Protein AF-A0A1N7FYF0-F1 (afdb_monomer_lite)

Sequence (141 aa):
MPTSLGKSSHRKTLVLLVLTVCLWGSFTLLANARYQRTATPQTVASQEVYLTVTRYELALIQVLSEICPSVLNTRQKINFNRAYDRQLRAFMPRATNPHQTLRELSNQREYRNILQNVRAWTASYPADENRALCYEFANMG

Radius of gyration: 25.98 Å; chains: 1; bounding box: 51×58×71 Å

Foldseek 3Di:
DDDDDDDDPDPPVVVPPDDDDDDDDDDDDDDPDPPPPPPPPPPPVPPDQDFPDDLLVVLLLVLLVVPQVVLDDPLLNVLLVVLSCVVLCNGRVPDPDSVVVVVSLCVDPVSVVSNVVSNVVLVVDDPVVNNVVSSVSSVND

InterPro domains:
  IPR057704 Domain of unknown function DUF7944 [NF047330] (53-140)
  IPR057704 Domain of unknown function DUF7944 [PF25642] (54-137)

pLDDT: mean 80.39, std 22.57, range [38.44, 98.5]

Secondary structure (DSSP, 8-state):
---------SSSSSTT--S--------------------------------SS-HHHHHHHHHHHHHGGGT--HHHHHHHHHHHHHHHHHH-TT-SSHHHHHHHHTTSHHHHHHHHHHHHHHHTS-HHHHHHHHHHHHHT-

Structure (mmCIF, N/CA/C/O backbone):
data_AF-A0A1N7FYF0-F1
#
_entry.id   AF-A0A1N7FYF0-F1
#
loop_
_atom_site.group_PDB
_atom_site.id
_atom_site.type_symbol
_atom_site.label_atom_id
_atom_site.label_alt_id
_atom_site.label_comp_id
_atom_site.label_asym_id
_atom_site.label_entity_id
_atom_site.label_seq_id
_atom_site.pdbx_PDB_ins_code
_atom_site.Cartn_x
_atom_site.Cartn_y
_atom_site.Cartn_z
_atom_site.occupancy
_atom_site.B_iso_or_equiv
_atom_site.auth_seq_id
_atom_site.auth_comp_id
_atom_site.auth_asym_id
_atom_site.auth_atom_id
_atom_site.pdbx_PDB_model_num
ATOM 1 N N . MET A 1 1 ? -23.192 -45.851 -43.025 1.00 44.41 1 MET A N 1
ATOM 2 C CA . MET A 1 1 ? -22.020 -45.153 -42.442 1.00 44.41 1 MET A CA 1
ATOM 3 C C . MET A 1 1 ? -22.179 -43.682 -42.812 1.00 44.41 1 MET A C 1
ATOM 5 O O . MET A 1 1 ? -22.462 -43.468 -43.985 1.00 44.41 1 MET A O 1
ATOM 9 N N . PRO A 1 2 ? -22.156 -42.710 -41.874 1.00 40.41 2 PRO A N 1
ATOM 10 C CA . PRO A 1 2 ? -21.089 -42.502 -40.888 1.00 40.41 2 PRO A CA 1
ATOM 11 C C . PRO A 1 2 ? -21.532 -42.311 -39.409 1.00 40.41 2 PRO A C 1
ATOM 13 O O . PRO A 1 2 ? -22.701 -42.126 -39.092 1.00 40.41 2 PRO A O 1
ATOM 16 N N . THR A 1 3 ? -20.508 -42.434 -38.555 1.00 38.66 3 THR A N 1
ATOM 17 C CA . THR A 1 3 ? -20.198 -41.976 -37.173 1.00 38.66 3 THR A CA 1
ATOM 18 C C . THR A 1 3 ? -21.154 -41.000 -36.451 1.00 38.66 3 THR A C 1
ATOM 20 O O . THR A 1 3 ? -21.561 -40.010 -37.040 1.00 38.66 3 THR A O 1
ATOM 23 N N . SER A 1 4 ? -21.596 -41.220 -35.197 1.00 41.88 4 SER A N 1
ATOM 24 C CA . SER A 1 4 ? -20.901 -41.352 -33.884 1.00 41.88 4 SER A CA 1
ATOM 25 C C . SER A 1 4 ? -20.605 -40.028 -33.147 1.00 41.88 4 SER A C 1
ATOM 27 O O . SER A 1 4 ? -19.709 -39.305 -33.560 1.00 41.88 4 SER A O 1
ATOM 29 N N . LEU A 1 5 ? -21.268 -39.882 -31.980 1.00 45.03 5 LEU A N 1
ATOM 30 C CA . LEU A 1 5 ? -20.847 -39.283 -30.689 1.00 45.03 5 LEU A CA 1
ATOM 31 C C . LEU A 1 5 ? -20.371 -37.808 -30.653 1.00 45.03 5 LEU A C 1
ATOM 33 O O . LEU A 1 5 ? -19.547 -37.386 -31.440 1.00 45.03 5 LEU A O 1
ATOM 37 N N . GLY A 1 6 ? -20.740 -36.967 -29.682 1.00 38.84 6 GLY A N 1
ATOM 38 C CA . GLY A 1 6 ? -21.486 -37.168 -28.444 1.00 38.84 6 GLY A CA 1
ATOM 39 C C . GLY A 1 6 ? -21.252 -36.013 -27.449 1.00 38.84 6 GLY A C 1
ATOM 40 O O . GLY A 1 6 ? -20.335 -35.213 -27.605 1.00 38.84 6 GLY A O 1
ATOM 41 N N . LYS A 1 7 ? -22.054 -36.029 -26.372 1.00 45.25 7 LYS A N 1
ATOM 42 C CA . LYS A 1 7 ? -21.784 -35.449 -25.036 1.00 45.25 7 LYS A CA 1
ATOM 43 C C . LYS A 1 7 ? -22.094 -33.954 -24.807 1.00 45.25 7 LYS A C 1
ATOM 45 O O . LYS A 1 7 ? -21.219 -33.154 -24.511 1.00 45.25 7 LYS A O 1
ATOM 50 N N . SER A 1 8 ? -2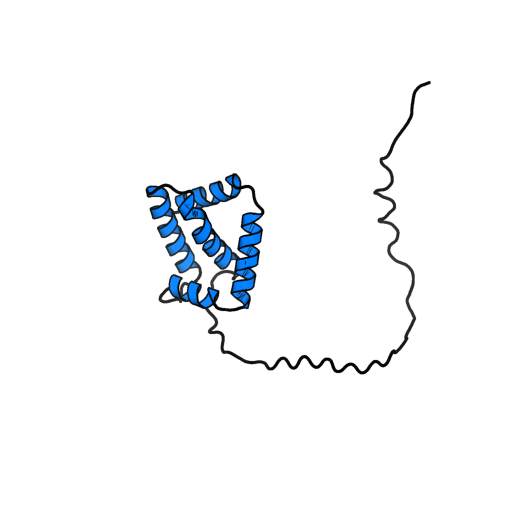3.389 -33.615 -24.780 1.00 49.56 8 SER A N 1
ATOM 51 C CA . SER A 1 8 ? -23.908 -32.355 -24.204 1.00 49.56 8 SER A CA 1
ATOM 52 C C . SER A 1 8 ? -25.216 -32.572 -23.419 1.00 49.56 8 SER A C 1
ATOM 54 O O . SER A 1 8 ? -26.234 -31.941 -23.680 1.00 49.56 8 SER A O 1
ATOM 56 N N . SER A 1 9 ? -25.249 -33.535 -22.486 1.00 54.59 9 SER A N 1
ATOM 57 C CA . SER A 1 9 ? -26.489 -33.838 -21.739 1.00 54.59 9 SER A CA 1
ATOM 58 C C . SER A 1 9 ? -26.271 -34.462 -20.351 1.00 54.59 9 SER A C 1
ATOM 60 O O . SER A 1 9 ? -26.973 -35.386 -19.963 1.00 54.59 9 SER A O 1
ATOM 62 N N . HIS A 1 10 ? -25.296 -33.974 -19.578 1.00 48.38 10 HIS A N 1
ATOM 63 C CA . HIS A 1 10 ? -25.162 -34.342 -18.151 1.00 48.38 10 HIS A CA 1
ATOM 64 C C . HIS A 1 10 ? -25.155 -33.141 -17.198 1.00 48.38 10 HIS A C 1
ATOM 66 O O . HIS A 1 10 ? -25.188 -33.312 -15.986 1.00 48.38 10 HIS A O 1
ATOM 72 N N . ARG A 1 11 ? -25.166 -31.910 -17.723 1.00 54.66 11 ARG A N 1
ATOM 73 C CA . ARG A 1 11 ? -25.067 -30.693 -16.904 1.00 54.66 11 ARG A CA 1
ATOM 74 C C . ARG A 1 11 ? -26.421 -30.146 -16.429 1.00 54.66 11 ARG A C 1
ATOM 76 O O . ARG A 1 11 ? -26.445 -29.222 -15.631 1.00 54.66 11 ARG A O 1
ATOM 83 N N . LYS A 1 12 ? -27.539 -30.705 -16.907 1.00 47.16 12 LYS A N 1
ATOM 84 C CA . LYS A 1 12 ? -28.899 -30.217 -16.600 1.00 47.16 12 LYS A CA 1
ATOM 85 C C . LYS A 1 12 ? -29.696 -31.131 -15.661 1.00 47.16 12 LYS A C 1
ATOM 87 O O . LYS A 1 12 ? -30.627 -30.663 -15.023 1.00 47.16 12 LYS A O 1
ATOM 92 N N . THR A 1 13 ? -29.299 -32.394 -15.507 1.00 49.28 13 THR A N 1
ATOM 93 C CA . THR A 1 13 ? -30.032 -33.386 -14.693 1.00 49.28 13 THR A CA 1
ATOM 94 C C . THR A 1 13 ? -29.641 -33.372 -13.208 1.00 49.28 13 THR A C 1
ATOM 96 O O . THR A 1 13 ? -30.339 -33.951 -12.390 1.00 49.28 13 THR A O 1
ATOM 99 N N . LEU A 1 14 ? -28.561 -32.679 -12.823 1.00 49.78 14 LEU A N 1
ATOM 100 C CA . LEU A 1 14 ? -28.114 -32.606 -11.421 1.00 49.78 14 LEU A CA 1
ATOM 101 C C . LEU A 1 14 ? -28.840 -31.516 -10.601 1.00 49.78 14 LEU A C 1
ATOM 103 O O . LEU A 1 14 ? -28.826 -31.551 -9.379 1.00 49.78 14 LEU A O 1
ATOM 107 N N . VAL A 1 15 ? -29.490 -30.550 -11.258 1.00 54.88 15 VAL A N 1
ATOM 108 C CA . VAL A 1 15 ? -30.132 -29.390 -10.598 1.00 54.88 15 VAL A CA 1
ATOM 109 C C . VAL A 1 15 ? -31.589 -29.687 -10.177 1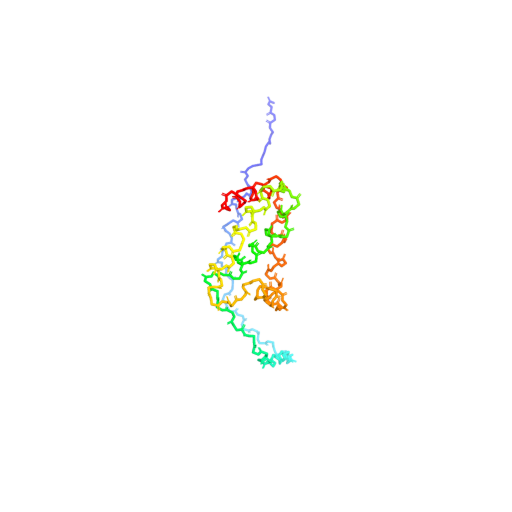.00 54.88 15 VAL A C 1
ATOM 111 O O . VAL A 1 15 ? -32.214 -28.879 -9.502 1.00 54.88 15 VAL A O 1
ATOM 114 N N . LEU A 1 16 ? -32.121 -30.874 -10.502 1.00 48.84 16 LEU A N 1
ATOM 115 C CA . LEU A 1 16 ? -33.510 -31.287 -10.230 1.00 48.84 16 LEU A CA 1
ATOM 116 C C . LEU A 1 16 ? -33.631 -32.432 -9.195 1.00 48.84 16 LEU A C 1
ATOM 118 O O . LEU A 1 16 ? -34.591 -33.194 -9.223 1.00 48.84 16 LEU A O 1
ATOM 122 N N . LEU A 1 17 ? -32.659 -32.574 -8.289 1.00 47.84 17 LEU A N 1
ATOM 123 C CA . LEU A 1 17 ? -32.733 -33.444 -7.100 1.00 47.84 17 LEU A CA 1
ATOM 124 C C . LEU A 1 17 ? -32.506 -32.608 -5.833 1.00 47.84 17 LEU A C 1
ATOM 126 O O . LEU A 1 17 ? -31.655 -32.879 -4.994 1.00 47.84 17 LEU A O 1
ATOM 130 N N . VAL A 1 18 ? -33.273 -31.530 -5.736 1.00 52.75 18 VAL A N 1
ATOM 131 C CA . VAL A 1 18 ? -33.530 -30.828 -4.481 1.00 52.75 18 VAL A CA 1
ATOM 132 C C . VAL A 1 18 ? -34.836 -31.410 -3.899 1.00 52.75 18 VAL A C 1
ATOM 134 O O . VAL A 1 18 ? -35.690 -31.870 -4.653 1.00 52.75 18 VAL A O 1
ATOM 137 N N . LEU A 1 19 ? -35.033 -31.304 -2.580 1.00 54.06 19 LEU A N 1
ATOM 138 C CA . LEU A 1 19 ? -36.338 -31.025 -1.940 1.00 54.06 19 LEU A CA 1
ATOM 139 C C . LEU A 1 19 ? -37.244 -32.122 -1.340 1.00 54.06 19 LEU A C 1
ATOM 141 O O . LEU A 1 19 ? -38.334 -31.753 -0.914 1.00 54.06 19 LEU A O 1
ATOM 145 N N . THR A 1 20 ? -36.867 -33.390 -1.140 1.00 58.41 20 THR A N 1
ATOM 146 C CA . THR A 1 20 ? -37.749 -34.292 -0.350 1.00 58.41 20 THR A CA 1
ATOM 147 C C . THR A 1 20 ? -37.007 -35.268 0.572 1.00 58.41 20 THR A C 1
ATOM 149 O O . THR A 1 20 ? -36.104 -35.967 0.132 1.00 58.41 20 THR A O 1
ATOM 152 N N . VAL A 1 21 ? -37.483 -35.351 1.830 1.00 53.97 21 VAL A N 1
ATOM 153 C CA . VAL A 1 21 ? -37.119 -36.288 2.928 1.00 53.97 21 VAL A CA 1
ATOM 154 C C . VAL A 1 21 ? -35.814 -35.888 3.668 1.00 53.97 21 VAL A C 1
ATOM 156 O O . VAL A 1 21 ? -34.764 -35.799 3.058 1.00 53.97 21 VAL A O 1
ATOM 159 N N . CYS A 1 22 ? -35.757 -35.526 4.958 1.00 47.44 22 CYS A N 1
ATOM 160 C CA . CYS A 1 22 ? -36.45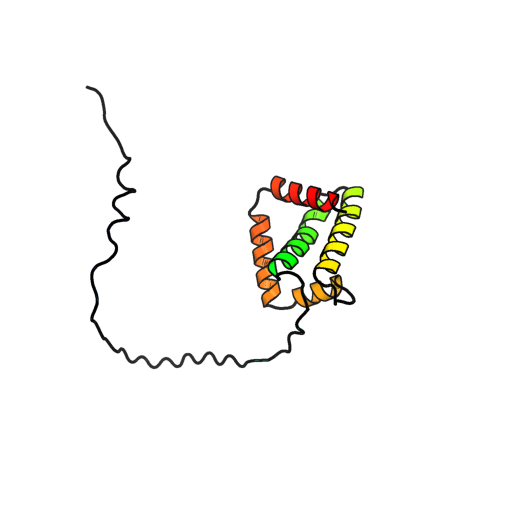0 -36.038 6.142 1.00 47.44 22 CYS A CA 1
ATOM 161 C C . CYS A 1 22 ? -36.875 -34.901 7.096 1.00 47.44 22 CYS A C 1
ATOM 163 O O . CYS A 1 22 ? -36.039 -34.257 7.732 1.00 47.44 22 CYS A O 1
ATOM 165 N N . LEU A 1 23 ? -38.181 -34.721 7.280 1.00 53.38 23 LEU A N 1
ATOM 166 C CA . LEU A 1 23 ? -38.719 -34.265 8.557 1.00 53.38 23 LEU A CA 1
ATOM 167 C C . LEU A 1 23 ? -38.904 -35.523 9.418 1.00 53.38 23 LEU A C 1
ATOM 169 O O . LEU A 1 23 ? -39.552 -36.463 8.974 1.00 53.38 23 LEU A O 1
ATOM 173 N N . TRP A 1 24 ? -38.340 -35.473 10.628 1.00 53.91 24 TRP A N 1
ATOM 174 C CA . TRP A 1 24 ? -38.479 -36.391 11.772 1.00 53.91 24 TRP A CA 1
ATOM 175 C C . TRP A 1 24 ? -37.352 -37.413 11.949 1.00 53.91 24 TRP A C 1
ATOM 177 O O . TRP A 1 24 ? -37.247 -38.424 11.264 1.00 53.91 24 TRP A O 1
ATOM 187 N N . GLY A 1 25 ? -36.530 -37.129 12.958 1.00 49.72 25 GLY A N 1
ATOM 188 C CA . GLY A 1 25 ? -35.483 -37.996 13.475 1.00 49.72 25 GLY A CA 1
ATOM 189 C C . GLY A 1 25 ? -34.787 -37.324 14.653 1.00 49.72 25 GLY A C 1
ATOM 190 O O . GLY A 1 25 ? -33.625 -36.946 14.552 1.00 49.72 25 GLY A O 1
ATOM 191 N N . SER A 1 26 ? -35.510 -37.115 15.755 1.00 56.44 26 SER A N 1
ATOM 192 C CA . SER A 1 26 ? -34.912 -36.725 17.033 1.00 56.44 26 SER A CA 1
ATOM 193 C C . SER A 1 26 ? -34.058 -37.882 17.552 1.00 56.44 26 SER A C 1
ATOM 195 O O . SER A 1 26 ? -34.589 -38.836 18.112 1.00 56.44 26 SER A O 1
ATOM 197 N N . PHE A 1 27 ? -32.741 -37.794 17.383 1.00 61.81 27 PHE A N 1
ATOM 198 C CA . PHE A 1 27 ? -31.778 -38.595 18.135 1.00 61.81 27 PHE A CA 1
ATOM 199 C C . PHE A 1 27 ? -30.917 -37.655 18.975 1.00 61.81 27 PHE A C 1
ATOM 201 O O . PHE A 1 27 ? -30.003 -36.992 18.491 1.00 61.81 27 PHE A O 1
ATOM 208 N N . THR A 1 28 ? -31.246 -37.585 20.261 1.00 53.91 28 THR A N 1
ATOM 209 C CA . THR A 1 28 ? -30.401 -37.000 21.299 1.00 53.91 28 THR A CA 1
ATOM 210 C C . THR A 1 28 ? -29.189 -37.900 21.523 1.00 53.91 28 THR A C 1
ATOM 212 O O . THR A 1 28 ? -29.327 -38.992 22.072 1.00 53.91 28 THR A O 1
ATOM 215 N N . LEU A 1 29 ? -27.999 -37.435 21.149 1.00 56.59 29 LEU A N 1
ATOM 216 C CA . LEU A 1 29 ? -26.738 -37.996 21.630 1.00 56.59 29 LEU A CA 1
ATOM 217 C C . LEU A 1 29 ? -26.151 -37.048 22.681 1.00 56.59 29 LEU A C 1
ATOM 219 O O . LEU A 1 29 ? -25.698 -35.948 22.366 1.00 56.59 29 LEU A O 1
ATOM 223 N N . LEU A 1 30 ? -26.177 -37.486 23.944 1.00 56.12 30 LEU A N 1
ATOM 224 C CA . LEU A 1 30 ? -25.372 -36.910 25.018 1.00 56.12 30 LEU A CA 1
ATOM 225 C C . LEU A 1 30 ? -23.899 -37.247 24.749 1.00 56.12 30 LEU A C 1
ATOM 227 O O . LEU A 1 30 ? -23.470 -38.380 24.950 1.00 56.12 30 LEU A O 1
ATOM 231 N N . ALA A 1 31 ? -23.117 -36.246 24.360 1.00 52.31 31 ALA A N 1
ATOM 232 C CA . ALA A 1 31 ? -21.667 -36.270 24.485 1.00 52.31 31 ALA A CA 1
ATOM 233 C C . ALA A 1 31 ? -21.238 -35.016 25.253 1.00 52.31 31 ALA A C 1
ATOM 235 O O . ALA A 1 31 ? -21.216 -33.907 24.721 1.00 52.31 31 ALA A O 1
ATOM 236 N N . ASN A 1 32 ? -20.921 -35.193 26.538 1.00 60.81 32 ASN A N 1
ATOM 237 C CA . ASN A 1 32 ? -20.288 -34.166 27.358 1.00 60.81 32 ASN A CA 1
ATOM 238 C C . ASN A 1 32 ? -18.846 -33.956 26.879 1.00 60.81 32 ASN A C 1
ATOM 240 O O . ASN A 1 32 ? -17.907 -34.517 27.433 1.00 60.81 32 ASN A O 1
ATOM 244 N N . ALA A 1 33 ? -18.669 -33.110 25.871 1.00 50.38 33 ALA A N 1
ATOM 245 C CA . ALA A 1 33 ? -17.408 -32.437 25.612 1.00 50.38 33 ALA A CA 1
ATOM 246 C C . ALA A 1 33 ? -17.607 -30.963 25.965 1.00 50.38 33 ALA A C 1
ATOM 248 O O . ALA A 1 33 ? -18.065 -30.163 25.150 1.00 50.38 33 ALA A O 1
ATOM 249 N N . ARG A 1 34 ? -17.278 -30.593 27.209 1.00 51.06 34 ARG A N 1
ATOM 250 C CA . ARG A 1 34 ? -17.086 -29.188 27.584 1.00 51.06 34 ARG A CA 1
ATOM 251 C C . ARG A 1 34 ? -15.846 -28.669 26.857 1.00 51.06 34 ARG A C 1
ATOM 253 O O . ARG A 1 34 ? -14.786 -28.526 27.453 1.00 51.06 34 ARG A O 1
ATOM 260 N N . TYR A 1 35 ? -15.976 -28.366 25.569 1.00 40.84 35 TYR A N 1
ATOM 261 C CA . TYR A 1 35 ? -15.043 -27.479 24.889 1.00 40.84 35 TYR A CA 1
ATOM 262 C C . TYR A 1 35 ? -15.399 -26.050 25.307 1.00 40.84 35 TYR A C 1
ATOM 264 O O . TYR A 1 35 ? -15.987 -25.272 24.559 1.00 40.84 35 TYR A O 1
ATOM 272 N N . GLN A 1 36 ? -15.095 -25.718 26.563 1.00 43.69 36 GLN A N 1
ATOM 273 C CA . GLN A 1 36 ? -15.049 -24.331 26.990 1.00 43.69 36 GLN A CA 1
ATOM 274 C C . GLN A 1 36 ? -13.848 -23.707 26.286 1.00 43.69 36 GLN A C 1
ATOM 276 O O . GLN A 1 36 ? -12.722 -23.751 26.773 1.00 43.69 36 GLN A O 1
ATOM 281 N N . ARG A 1 37 ? -14.086 -23.099 25.121 1.00 43.25 37 ARG A N 1
ATOM 282 C CA . ARG A 1 37 ? -13.242 -21.991 24.692 1.00 43.25 37 ARG A CA 1
ATOM 283 C C . ARG A 1 37 ? -13.569 -20.853 25.650 1.00 43.25 37 ARG A C 1
ATOM 285 O O . ARG A 1 37 ? -14.454 -20.045 25.389 1.00 43.25 37 ARG A O 1
ATOM 292 N N . THR A 1 38 ? -12.886 -20.828 26.788 1.00 38.44 38 THR A N 1
ATOM 293 C CA . THR A 1 38 ? -12.734 -19.632 27.607 1.00 38.44 38 THR A CA 1
ATOM 294 C C . THR A 1 38 ? -11.983 -18.630 26.738 1.00 38.44 38 THR A C 1
ATOM 296 O O . THR A 1 38 ? -10.764 -18.512 26.782 1.00 38.44 38 THR A O 1
ATOM 299 N N . ALA A 1 39 ? -12.713 -17.944 25.860 1.00 48.66 39 ALA A N 1
ATOM 300 C CA . ALA A 1 39 ? -12.292 -16.643 25.398 1.00 48.66 39 ALA A CA 1
ATOM 301 C C . ALA A 1 39 ? -12.433 -15.753 26.628 1.00 48.66 39 ALA A C 1
ATOM 303 O O . ALA A 1 39 ? -13.507 -15.234 26.918 1.00 48.66 39 ALA A O 1
ATOM 304 N N . THR A 1 40 ? -11.362 -15.643 27.408 1.00 41.19 40 THR A N 1
ATOM 305 C CA . THR A 1 40 ? -11.172 -14.426 28.178 1.00 41.19 40 THR A CA 1
ATOM 306 C C . THR A 1 40 ? -11.286 -13.291 27.161 1.00 41.19 40 THR A C 1
ATOM 308 O O . THR A 1 40 ? -10.541 -13.290 26.175 1.00 41.19 40 THR A O 1
ATOM 311 N N . PRO A 1 41 ? -12.208 -12.328 27.322 1.00 44.25 41 PRO A N 1
ATOM 312 C CA . PRO A 1 41 ? -12.011 -11.051 26.683 1.00 44.25 41 PRO A CA 1
ATOM 313 C C . PRO A 1 41 ? -10.812 -10.446 27.409 1.00 44.25 41 PRO A C 1
ATOM 315 O O . PRO A 1 41 ? -10.948 -9.721 28.388 1.00 44.25 41 PRO A O 1
ATOM 318 N N . GLN A 1 42 ? -9.603 -10.799 26.969 1.00 39.19 42 GLN A N 1
ATOM 319 C CA . GLN A 1 42 ? -8.482 -9.894 27.112 1.00 39.19 42 GLN A CA 1
ATOM 320 C C . GLN A 1 42 ? -8.835 -8.712 26.223 1.00 39.19 42 GLN A C 1
ATOM 322 O O . GLN A 1 42 ? -8.503 -8.672 25.040 1.00 39.19 42 GLN A O 1
ATOM 327 N N . THR A 1 43 ? -9.565 -7.761 26.796 1.00 43.03 43 THR A N 1
ATOM 328 C CA . THR A 1 43 ? -9.598 -6.383 26.336 1.00 43.03 43 THR A CA 1
ATOM 329 C C . THR A 1 43 ? -8.186 -5.829 26.505 1.00 43.03 43 THR A C 1
ATOM 331 O O . THR A 1 43 ? -7.907 -5.033 27.396 1.00 43.03 43 THR A O 1
ATOM 334 N N . VAL A 1 44 ? -7.263 -6.274 25.649 1.00 45.41 44 VAL A N 1
ATOM 335 C CA . VAL A 1 44 ? -6.231 -5.371 25.165 1.00 45.41 44 VAL A CA 1
ATOM 336 C C . VAL A 1 44 ? -7.051 -4.284 24.502 1.00 45.41 44 VAL A C 1
ATOM 338 O O . VAL A 1 44 ? -7.736 -4.561 23.519 1.00 45.41 44 VAL A O 1
ATOM 341 N N . ALA A 1 45 ? -7.101 -3.106 25.115 1.00 43.25 45 ALA A N 1
ATOM 342 C CA . ALA A 1 45 ? -7.702 -1.938 24.504 1.00 43.25 45 ALA A CA 1
ATOM 343 C C . ALA A 1 45 ? -6.927 -1.678 23.208 1.00 43.25 45 ALA A C 1
ATOM 345 O O . ALA A 1 45 ? -5.908 -0.994 23.191 1.00 43.25 45 ALA A O 1
ATOM 346 N N . SER A 1 46 ? -7.345 -2.324 22.122 1.00 55.06 46 SER A N 1
ATOM 347 C CA . SER A 1 46 ? -6.913 -1.995 20.783 1.00 55.06 46 SER A CA 1
ATOM 348 C C . SER A 1 46 ? -7.417 -0.584 20.572 1.00 55.06 46 SER A C 1
ATOM 350 O O . SER A 1 46 ? -8.620 -0.386 20.420 1.00 55.06 46 SER A O 1
ATOM 352 N N . GLN A 1 47 ? -6.507 0.386 20.668 1.00 61.66 47 GLN A N 1
ATOM 353 C CA . GLN A 1 47 ? -6.775 1.775 20.339 1.00 61.66 47 GLN A CA 1
ATOM 354 C C . GLN A 1 47 ? -7.455 1.776 18.968 1.00 61.66 47 GLN A C 1
ATOM 356 O O . GLN A 1 47 ? -6.838 1.423 17.958 1.00 61.66 47 GLN A O 1
ATOM 361 N N . GLU A 1 48 ? -8.755 2.052 18.949 1.00 80.44 48 GLU A N 1
ATOM 362 C CA . GLU A 1 48 ? -9.526 1.982 17.722 1.00 80.44 48 GLU A CA 1
ATOM 363 C C . GLU A 1 48 ? -9.138 3.189 16.869 1.00 80.44 48 GLU A C 1
ATOM 365 O O . GLU A 1 48 ? -9.447 4.339 17.185 1.00 80.44 48 GLU A O 1
ATOM 370 N N . VAL A 1 49 ? -8.371 2.932 15.811 1.00 90.00 49 VAL A N 1
ATOM 371 C CA . VAL A 1 49 ? -7.995 3.965 14.850 1.00 90.00 49 VAL A CA 1
ATOM 372 C C . VAL A 1 49 ? -9.234 4.327 14.044 1.00 90.00 49 VAL A C 1
ATOM 374 O O . VAL A 1 49 ? -9.825 3.470 13.391 1.00 90.00 49 VAL A O 1
ATOM 377 N N . TYR A 1 50 ? -9.597 5.609 14.047 1.00 94.38 50 TYR A N 1
ATOM 378 C CA . TYR A 1 50 ? -10.649 6.110 13.173 1.00 94.38 50 TYR A CA 1
ATOM 379 C C . TYR A 1 50 ? -10.187 6.070 11.711 1.00 94.38 50 TYR A C 1
ATOM 381 O O . TYR A 1 50 ? -9.272 6.804 11.325 1.00 94.38 50 TYR A O 1
ATOM 389 N N . LEU A 1 51 ? -10.856 5.236 10.915 1.00 96.06 51 LEU A N 1
ATOM 390 C CA . LEU A 1 51 ? -10.675 5.123 9.472 1.00 96.06 51 LEU A CA 1
ATOM 391 C C . LEU A 1 51 ? -11.923 5.637 8.752 1.00 96.06 51 LEU A C 1
ATOM 393 O O . LEU A 1 51 ? -13.043 5.385 9.190 1.00 96.06 51 LEU A O 1
ATOM 397 N N . THR A 1 52 ? -11.739 6.330 7.632 1.00 97.38 52 THR A N 1
ATOM 398 C CA . THR A 1 52 ? -12.843 6.704 6.723 1.00 97.38 52 THR A CA 1
ATOM 399 C C . THR A 1 52 ? -13.187 5.600 5.721 1.00 97.38 52 THR A C 1
ATOM 401 O O . THR A 1 52 ? -14.159 5.725 4.982 1.00 97.38 52 THR A O 1
ATOM 404 N N . VAL A 1 53 ? -12.398 4.525 5.709 1.00 97.25 53 VAL A N 1
ATOM 405 C CA . VAL A 1 53 ? -12.495 3.376 4.804 1.00 97.25 53 VAL A CA 1
ATOM 406 C C . VAL A 1 53 ? -12.370 2.066 5.573 1.00 97.25 53 VAL A C 1
ATOM 408 O O . VAL A 1 53 ? -12.054 2.044 6.766 1.00 97.25 53 VAL A O 1
ATOM 411 N N . THR A 1 54 ? -12.578 0.950 4.883 1.00 97.44 54 THR A N 1
ATOM 412 C CA . THR A 1 54 ? -12.364 -0.378 5.453 1.00 97.44 54 THR A CA 1
ATOM 413 C C . THR A 1 54 ? -10.875 -0.685 5.649 1.00 97.44 54 THR A C 1
ATOM 415 O O . THR A 1 54 ? -9.987 -0.155 4.977 1.00 97.44 54 THR A O 1
ATOM 418 N N . ARG A 1 55 ? -10.581 -1.636 6.543 1.00 96.94 55 ARG A N 1
ATOM 419 C CA . ARG A 1 55 ? -9.217 -2.157 6.735 1.00 96.94 55 ARG A CA 1
ATOM 420 C C . ARG A 1 55 ? -8.665 -2.856 5.485 1.00 96.94 55 ARG A C 1
ATOM 422 O O . ARG A 1 55 ? -7.453 -2.884 5.314 1.00 96.94 55 ARG A O 1
ATOM 429 N N . TYR A 1 56 ? -9.533 -3.387 4.619 1.00 98.00 56 TYR A N 1
ATOM 430 C CA . TYR A 1 56 ? -9.138 -3.987 3.341 1.00 98.00 56 TYR A CA 1
ATOM 431 C C . TYR A 1 56 ? -8.636 -2.934 2.351 1.00 98.00 56 TYR A C 1
ATOM 433 O O . TYR A 1 56 ? -7.585 -3.127 1.748 1.00 98.00 56 TYR A O 1
ATOM 441 N N . GLU A 1 57 ? -9.335 -1.806 2.226 1.00 97.75 57 GLU A N 1
ATOM 442 C CA . GLU A 1 57 ? -8.907 -0.696 1.362 1.00 97.75 57 GLU A CA 1
ATOM 443 C C . GLU A 1 57 ? -7.599 -0.074 1.859 1.00 97.75 57 GLU A C 1
ATOM 445 O O . GLU A 1 57 ? -6.691 0.185 1.069 1.00 97.75 57 GLU A O 1
ATOM 450 N N . LEU A 1 58 ? -7.453 0.099 3.178 1.00 98.44 58 LEU A N 1
ATOM 451 C CA . LEU A 1 58 ? -6.193 0.547 3.772 1.00 98.44 58 LEU A CA 1
ATOM 452 C C . LEU A 1 58 ? -5.045 -0.438 3.485 1.00 98.44 58 LEU A C 1
ATOM 454 O O . LEU A 1 58 ? -3.956 -0.017 3.089 1.00 98.44 58 LEU A O 1
ATOM 458 N N . ALA A 1 59 ? -5.296 -1.743 3.631 1.00 98.38 59 ALA A N 1
ATOM 459 C CA . ALA A 1 59 ? -4.312 -2.780 3.339 1.00 98.38 59 ALA A CA 1
ATOM 460 C C . ALA A 1 59 ? -3.937 -2.829 1.852 1.00 98.38 59 ALA A C 1
ATOM 462 O O . ALA A 1 59 ? -2.770 -3.048 1.542 1.00 98.38 59 ALA A O 1
ATOM 463 N N . LEU A 1 60 ? -4.874 -2.574 0.934 1.00 97.62 60 LEU A N 1
ATOM 464 C CA . LEU A 1 60 ? -4.576 -2.477 -0.496 1.00 97.62 60 LEU A CA 1
ATOM 465 C C . LEU A 1 60 ? -3.586 -1.349 -0.780 1.00 97.62 60 LEU A C 1
ATOM 467 O O . LEU A 1 60 ? -2.572 -1.573 -1.437 1.00 97.62 60 LEU A O 1
ATOM 471 N N . ILE A 1 61 ? -3.830 -0.163 -0.224 1.00 97.81 61 ILE A N 1
ATOM 472 C CA . ILE A 1 61 ? -2.916 0.975 -0.365 1.00 97.81 61 ILE A CA 1
ATOM 473 C C . ILE A 1 61 ? -1.537 0.651 0.222 1.00 97.81 61 ILE A C 1
ATOM 475 O O . ILE A 1 61 ? -0.519 0.937 -0.410 1.00 97.81 61 ILE A O 1
ATOM 479 N N . GLN A 1 62 ? -1.482 -0.025 1.373 1.00 98.31 62 GLN A N 1
ATOM 480 C CA . GLN A 1 62 ? -0.222 -0.507 1.937 1.00 98.31 62 GLN A CA 1
ATOM 481 C C . GLN A 1 62 ? 0.499 -1.494 1.005 1.00 98.31 62 GLN A C 1
ATOM 483 O O . GLN A 1 62 ? 1.693 -1.323 0.768 1.00 98.31 62 GLN A O 1
ATOM 488 N N . VAL A 1 63 ? -0.196 -2.479 0.429 1.00 97.88 63 VAL A N 1
ATOM 489 C CA . VAL A 1 63 ? 0.402 -3.440 -0.516 1.00 97.88 63 VAL A CA 1
ATOM 490 C C . VAL A 1 63 ? 0.947 -2.742 -1.759 1.00 97.88 63 VAL A C 1
ATOM 492 O O . VAL A 1 63 ? 2.047 -3.075 -2.199 1.00 97.88 63 VAL A O 1
ATOM 495 N N . LEU A 1 64 ? 0.262 -1.722 -2.287 1.00 97.12 64 LEU A N 1
ATOM 496 C CA . LEU A 1 64 ? 0.799 -0.926 -3.396 1.00 97.12 64 LEU A CA 1
ATOM 497 C C . LEU A 1 64 ? 2.146 -0.285 -3.030 1.00 97.12 64 LEU A C 1
ATOM 499 O O . LEU A 1 64 ? 3.067 -0.293 -3.845 1.00 97.12 64 LEU A O 1
ATOM 503 N N . SER A 1 65 ? 2.308 0.210 -1.797 1.00 97.69 65 SER A N 1
ATOM 504 C CA . SER A 1 65 ? 3.591 0.769 -1.335 1.00 97.69 65 SER A CA 1
ATOM 505 C C . SER A 1 65 ? 4.714 -0.267 -1.225 1.00 97.69 65 SER A C 1
ATOM 507 O O . SER A 1 65 ? 5.886 0.093 -1.314 1.00 97.69 65 SER A O 1
ATOM 509 N N . GLU A 1 66 ? 4.372 -1.549 -1.084 1.00 97.06 66 GLU A N 1
ATOM 510 C CA . GLU A 1 66 ? 5.335 -2.649 -1.013 1.00 97.06 66 GLU A CA 1
ATOM 511 C C . GLU A 1 66 ? 5.813 -3.075 -2.407 1.00 97.06 66 GLU A C 1
ATOM 513 O O . GLU A 1 66 ? 7.000 -3.343 -2.593 1.00 97.06 66 GLU A O 1
ATOM 518 N N . ILE A 1 67 ? 4.915 -3.116 -3.397 1.00 95.25 67 ILE A N 1
ATOM 519 C CA . ILE A 1 67 ? 5.224 -3.686 -4.720 1.00 95.25 67 ILE A CA 1
ATOM 520 C C . ILE A 1 67 ? 5.616 -2.631 -5.763 1.00 95.25 67 ILE A C 1
ATOM 522 O O . ILE A 1 67 ? 6.496 -2.874 -6.596 1.00 95.25 67 ILE A O 1
ATOM 526 N N . CYS A 1 68 ? 5.018 -1.439 -5.715 1.00 97.00 68 CYS A N 1
ATOM 527 C CA . CYS A 1 68 ? 5.157 -0.455 -6.785 1.00 97.00 68 CYS A CA 1
ATOM 528 C C . CYS A 1 68 ? 6.527 0.224 -6.879 1.00 97.00 68 CYS A C 1
ATOM 530 O O . CYS A 1 68 ? 7.005 0.398 -8.002 1.00 97.00 68 CYS A O 1
ATOM 532 N N . PRO A 1 69 ? 7.235 0.580 -5.788 1.00 96.44 69 PRO A N 1
ATOM 533 C CA . PRO A 1 69 ? 8.504 1.298 -5.910 1.00 96.44 69 PRO A CA 1
ATOM 534 C C . PRO A 1 69 ? 9.547 0.591 -6.787 1.00 96.44 69 PRO A C 1
ATOM 536 O O . PRO A 1 69 ? 10.366 1.255 -7.416 1.00 96.44 69 PRO A O 1
ATOM 539 N N . SER A 1 70 ? 9.526 -0.738 -6.882 1.00 95.50 70 SER A N 1
ATOM 540 C CA . SER A 1 70 ? 10.490 -1.488 -7.697 1.00 95.50 70 SER A CA 1
ATOM 541 C C . SER A 1 70 ? 10.304 -1.314 -9.216 1.00 95.50 70 SER A C 1
ATOM 543 O O . SER A 1 70 ? 11.284 -1.384 -9.955 1.00 95.50 70 SER A O 1
ATOM 545 N N . VAL A 1 71 ? 9.082 -1.027 -9.687 1.00 95.00 71 VAL A N 1
ATOM 546 C CA . VAL A 1 71 ? 8.727 -0.968 -11.124 1.00 95.00 71 VAL A CA 1
ATOM 547 C C . VAL A 1 71 ? 8.600 0.457 -11.682 1.00 95.00 71 VAL A C 1
ATOM 549 O O . VAL A 1 71 ? 8.376 0.650 -12.883 1.00 95.00 71 VAL A O 1
ATOM 552 N N . LEU A 1 72 ? 8.726 1.460 -10.810 1.00 97.00 72 LEU A N 1
ATOM 553 C CA . LEU A 1 72 ? 8.585 2.878 -11.131 1.00 97.00 72 LEU A CA 1
ATOM 554 C C . LEU A 1 72 ? 9.943 3.548 -11.382 1.00 97.00 72 LEU A C 1
ATOM 556 O O . LEU A 1 72 ? 10.927 3.306 -10.676 1.00 97.00 72 LEU A O 1
ATOM 560 N N . ASN A 1 73 ? 9.980 4.471 -12.345 1.00 97.19 73 ASN A N 1
ATOM 561 C CA . ASN A 1 73 ? 11.126 5.365 -12.522 1.00 97.19 73 ASN A CA 1
ATOM 562 C C . ASN A 1 73 ? 11.168 6.460 -11.434 1.00 97.19 73 ASN A C 1
ATOM 564 O O . ASN A 1 73 ? 10.232 6.620 -10.652 1.00 97.19 73 ASN A O 1
ATOM 568 N N . THR A 1 74 ? 12.247 7.246 -11.383 1.00 97.69 74 THR A N 1
ATOM 569 C CA . THR A 1 74 ? 12.452 8.278 -10.348 1.00 97.69 74 THR A CA 1
ATOM 570 C C . THR A 1 74 ? 11.304 9.283 -10.253 1.00 97.69 74 THR A C 1
ATOM 572 O O . THR A 1 74 ? 10.832 9.571 -9.155 1.00 97.69 74 THR A O 1
ATOM 575 N N . ARG A 1 75 ? 10.809 9.792 -11.388 1.00 96.81 75 ARG A N 1
ATOM 576 C CA . ARG A 1 75 ? 9.702 10.760 -11.403 1.00 96.81 75 ARG A CA 1
ATOM 577 C C . ARG A 1 75 ? 8.407 10.120 -10.906 1.00 96.81 75 ARG A C 1
ATOM 579 O O . ARG A 1 75 ? 7.703 10.707 -10.091 1.00 96.81 75 ARG A O 1
ATOM 586 N N . GLN A 1 76 ? 8.123 8.902 -11.358 1.00 98.06 76 GLN A N 1
ATOM 587 C CA . GLN A 1 76 ? 6.950 8.147 -10.931 1.00 98.06 76 GLN A CA 1
ATOM 588 C C . GLN A 1 76 ? 6.994 7.809 -9.438 1.00 98.06 76 GLN A C 1
ATOM 590 O O . GLN A 1 76 ? 5.967 7.907 -8.783 1.00 98.06 76 GLN A O 1
ATOM 595 N N . LYS A 1 77 ? 8.160 7.481 -8.869 1.00 98.25 77 LYS A N 1
ATOM 596 C CA . LYS A 1 77 ? 8.319 7.249 -7.421 1.00 98.25 77 LYS A CA 1
ATOM 597 C C . LYS A 1 77 ? 7.948 8.474 -6.590 1.00 98.25 77 LYS A C 1
ATOM 599 O O . LYS A 1 77 ? 7.259 8.344 -5.584 1.00 98.25 77 LYS A O 1
ATOM 604 N N . ILE A 1 78 ? 8.384 9.661 -7.017 1.00 97.88 78 ILE A N 1
ATOM 605 C CA . ILE A 1 78 ? 8.049 10.922 -6.338 1.00 97.88 78 ILE A CA 1
ATOM 606 C C . ILE A 1 78 ? 6.532 11.133 -6.339 1.00 97.88 78 ILE A C 1
ATOM 608 O O . ILE A 1 78 ? 5.946 11.424 -5.296 1.00 97.88 78 ILE A O 1
ATOM 612 N N . ASN A 1 79 ? 5.896 10.947 -7.495 1.00 98.06 79 ASN A N 1
ATOM 613 C CA . ASN A 1 79 ? 4.451 11.096 -7.621 1.00 98.06 79 ASN A CA 1
ATOM 614 C C . ASN A 1 79 ? 3.690 10.022 -6.824 1.00 98.06 79 ASN A C 1
ATOM 616 O O . ASN A 1 79 ? 2.751 10.351 -6.106 1.00 98.06 79 ASN A O 1
ATOM 620 N N . PHE A 1 80 ? 4.136 8.765 -6.877 1.00 98.25 80 PHE A N 1
ATOM 621 C CA . PHE A 1 80 ? 3.584 7.662 -6.094 1.00 98.25 80 PHE A CA 1
ATOM 622 C C . PHE A 1 80 ? 3.598 7.977 -4.598 1.00 98.25 80 PHE A C 1
ATOM 624 O O . PHE A 1 80 ? 2.564 7.865 -3.948 1.00 98.25 80 PHE A O 1
ATOM 631 N N . ASN A 1 81 ? 4.734 8.429 -4.058 1.00 97.94 81 ASN A N 1
ATOM 632 C CA . ASN A 1 81 ? 4.836 8.784 -2.642 1.00 97.94 81 ASN A CA 1
ATOM 633 C C . ASN A 1 81 ? 3.863 9.916 -2.285 1.00 97.94 81 ASN A C 1
ATOM 635 O O . ASN A 1 81 ? 3.184 9.839 -1.266 1.00 97.94 81 ASN A O 1
ATOM 639 N N . ARG A 1 82 ? 3.717 10.926 -3.157 1.00 98.38 82 ARG A N 1
ATOM 640 C CA . ARG A 1 82 ? 2.751 12.013 -2.944 1.00 98.38 82 ARG A CA 1
ATOM 641 C C . ARG A 1 82 ? 1.302 11.510 -2.943 1.00 98.38 82 ARG A C 1
ATOM 643 O O . ARG A 1 82 ? 0.522 11.916 -2.082 1.00 98.38 82 ARG A O 1
ATOM 650 N N . ALA A 1 83 ? 0.943 10.635 -3.885 1.00 98.06 83 ALA A N 1
ATOM 651 C CA . ALA A 1 83 ? -0.377 10.007 -3.939 1.00 98.06 83 ALA A CA 1
ATOM 652 C C . ALA A 1 83 ? -0.638 9.154 -2.691 1.00 98.06 83 ALA A C 1
ATOM 654 O O . ALA A 1 83 ? -1.679 9.301 -2.055 1.00 98.06 83 ALA A O 1
ATOM 655 N N . TYR A 1 84 ? 0.337 8.332 -2.299 1.00 98.38 84 TYR A N 1
ATOM 656 C CA . TYR A 1 84 ? 0.277 7.477 -1.118 1.00 98.38 84 TYR A CA 1
ATOM 657 C C . TYR A 1 84 ? 0.065 8.291 0.164 1.00 98.38 84 TYR A C 1
ATOM 659 O O . TYR A 1 84 ? -0.851 8.003 0.933 1.00 98.38 84 TYR A O 1
ATOM 667 N N . ASP A 1 85 ? 0.833 9.365 0.356 1.00 98.12 85 ASP A N 1
ATOM 668 C CA . ASP A 1 85 ? 0.714 10.248 1.518 1.00 98.12 85 ASP A CA 1
ATOM 669 C C . ASP A 1 85 ? -0.663 10.919 1.597 1.00 98.12 85 ASP A C 1
ATOM 671 O O . ASP A 1 85 ? -1.281 10.961 2.668 1.00 98.12 85 ASP A O 1
ATOM 675 N N . ARG A 1 86 ? -1.177 11.415 0.462 1.00 98.19 86 ARG A N 1
ATOM 676 C CA . ARG A 1 86 ? -2.533 11.980 0.391 1.00 98.19 86 ARG A CA 1
ATOM 677 C C . ARG A 1 86 ? -3.595 10.933 0.707 1.00 98.19 86 ARG A C 1
ATOM 679 O O . ARG A 1 86 ? -4.512 11.229 1.471 1.00 98.19 86 ARG A O 1
ATOM 686 N N . GLN A 1 87 ? -3.457 9.724 0.169 1.00 98.19 87 GLN A N 1
ATOM 687 C CA . GLN A 1 87 ? -4.405 8.639 0.395 1.00 98.19 87 GLN A CA 1
ATOM 688 C C . GLN A 1 87 ? -4.438 8.227 1.870 1.00 98.19 87 GLN A C 1
ATOM 690 O O . GLN A 1 87 ? -5.513 8.153 2.464 1.00 98.19 87 GLN A O 1
ATOM 695 N N . LEU A 1 88 ? -3.273 8.046 2.504 1.00 98.00 88 LEU A N 1
ATOM 696 C CA . LEU A 1 88 ? -3.203 7.730 3.932 1.00 98.00 88 LEU A CA 1
ATOM 697 C C . LEU A 1 88 ? -3.806 8.840 4.794 1.00 98.00 88 LEU A C 1
ATOM 699 O O . LEU A 1 88 ? -4.505 8.547 5.764 1.00 98.00 88 LEU A O 1
ATOM 703 N N . ARG A 1 89 ? -3.581 10.113 4.447 1.00 98.19 89 ARG A N 1
ATOM 704 C CA . ARG A 1 89 ? -4.203 11.244 5.151 1.00 98.19 89 ARG A CA 1
ATOM 705 C C . ARG A 1 89 ? -5.726 11.248 4.999 1.00 98.19 89 ARG A C 1
ATOM 707 O O . ARG A 1 89 ? -6.411 11.516 5.982 1.00 98.19 89 ARG A O 1
ATOM 714 N N . ALA A 1 90 ? -6.248 10.941 3.813 1.00 98.06 90 ALA A N 1
ATOM 715 C CA . ALA A 1 90 ? -7.688 10.840 3.573 1.00 98.06 90 ALA A CA 1
ATOM 716 C C . ALA A 1 90 ? -8.323 9.674 4.351 1.00 98.06 90 ALA A C 1
ATOM 718 O O . ALA A 1 90 ? -9.427 9.812 4.881 1.00 98.06 90 ALA A O 1
ATOM 719 N N . PHE A 1 91 ? -7.609 8.551 4.460 1.00 98.12 91 PHE A N 1
ATOM 720 C CA . PHE A 1 91 ? -8.044 7.358 5.189 1.00 98.12 91 PHE A CA 1
ATOM 721 C C . PHE A 1 91 ? -7.984 7.527 6.707 1.00 98.12 91 PHE A C 1
ATOM 723 O O . PHE A 1 91 ? -8.852 7.027 7.419 1.00 98.12 91 PHE A O 1
ATOM 730 N N . MET A 1 92 ? -6.985 8.257 7.205 1.00 97.69 92 MET A N 1
ATOM 731 C CA . MET A 1 92 ? -6.729 8.483 8.629 1.00 97.69 92 MET A CA 1
ATOM 732 C C . MET A 1 92 ? -6.700 9.987 8.956 1.00 97.69 92 MET A C 1
ATOM 734 O O . MET A 1 92 ? -5.672 10.508 9.402 1.00 97.69 92 MET A O 1
ATOM 738 N N . PRO A 1 93 ? -7.814 10.724 8.783 1.00 97.25 93 PRO A N 1
ATOM 739 C CA . PRO A 1 93 ? -7.816 12.184 8.909 1.00 97.25 93 PRO A CA 1
ATOM 740 C C . PRO A 1 93 ? -7.519 12.664 10.335 1.00 97.25 93 PRO A C 1
ATOM 742 O O . PRO A 1 93 ? -7.020 13.770 10.519 1.00 97.25 93 PRO A O 1
ATOM 745 N N . ARG A 1 94 ? -7.791 11.824 11.344 1.00 96.19 94 ARG A N 1
ATOM 746 C CA . ARG A 1 94 ? -7.540 12.115 12.765 1.00 96.19 94 ARG A CA 1
ATOM 747 C C . ARG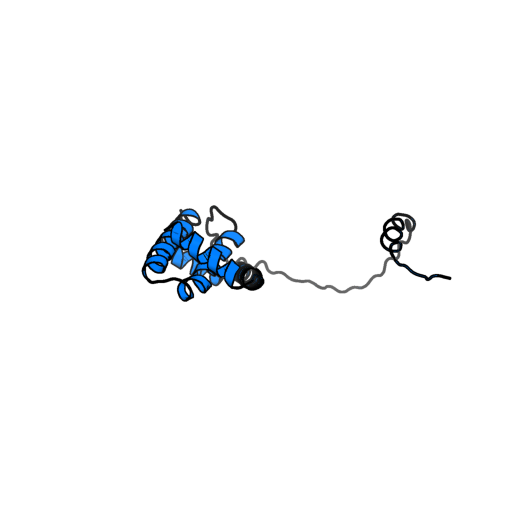 A 1 94 ? -6.169 11.644 13.257 1.00 96.19 94 ARG A C 1
ATOM 749 O O . ARG A 1 94 ? -5.808 11.942 14.390 1.00 96.19 94 ARG A O 1
ATOM 756 N N . ALA A 1 95 ? -5.412 10.903 12.447 1.00 95.62 95 ALA A N 1
ATOM 757 C CA . ALA A 1 95 ? -4.085 10.452 12.846 1.00 95.62 95 ALA A CA 1
ATOM 758 C C . ALA A 1 95 ? -3.083 11.605 12.746 1.00 95.62 95 ALA A C 1
ATOM 760 O O . ALA A 1 95 ? -2.923 12.213 11.685 1.00 95.62 95 ALA A O 1
ATOM 761 N N . THR A 1 96 ? -2.345 11.871 13.823 1.00 96.19 96 THR A N 1
ATOM 762 C CA . THR A 1 96 ? -1.232 12.833 13.796 1.00 96.19 96 THR A CA 1
ATOM 763 C C . THR A 1 96 ? -0.215 12.434 12.726 1.00 96.19 96 THR A C 1
ATOM 765 O O . THR A 1 96 ? 0.152 13.242 11.870 1.00 96.19 96 THR A O 1
ATOM 768 N N . ASN A 1 97 ? 0.159 11.150 12.710 1.00 97.12 97 ASN A N 1
ATOM 769 C CA . ASN A 1 97 ? 1.079 10.567 11.742 1.00 97.12 97 ASN A CA 1
ATOM 770 C C . ASN A 1 97 ? 0.469 9.296 11.112 1.00 97.12 97 ASN A C 1
ATOM 772 O O . ASN A 1 97 ? 0.627 8.211 11.671 1.00 97.12 97 ASN A O 1
ATOM 776 N N . PRO A 1 98 ? -0.194 9.410 9.943 1.00 97.75 98 PRO A N 1
ATOM 777 C CA . PRO A 1 98 ? -0.828 8.280 9.260 1.00 97.75 98 PRO A CA 1
ATOM 778 C C . PRO A 1 98 ? 0.122 7.102 8.993 1.00 97.75 98 PRO A C 1
ATOM 780 O O . PRO A 1 98 ? -0.276 5.948 9.120 1.00 97.75 98 PRO A O 1
ATOM 783 N N . HIS A 1 99 ? 1.399 7.366 8.694 1.00 97.75 99 HIS A N 1
ATOM 784 C CA . HIS A 1 99 ? 2.398 6.312 8.483 1.00 97.75 99 HIS A CA 1
ATOM 785 C C . HIS A 1 99 ? 2.705 5.539 9.760 1.00 97.75 99 HIS A C 1
ATOM 787 O O . HIS A 1 99 ? 2.815 4.316 9.738 1.00 97.75 99 HIS A O 1
ATOM 793 N N . GLN A 1 100 ? 2.864 6.243 10.881 1.00 97.50 100 GLN A N 1
ATOM 794 C CA . GLN A 1 100 ? 3.078 5.594 12.170 1.00 97.50 100 GLN A CA 1
ATOM 795 C C . GLN A 1 100 ? 1.848 4.788 12.586 1.00 97.50 100 GLN A C 1
ATOM 797 O O . GLN A 1 100 ? 1.987 3.624 12.950 1.00 97.50 100 GLN A O 1
ATOM 802 N N . THR A 1 101 ? 0.656 5.366 12.449 1.00 96.94 101 THR A N 1
ATOM 803 C CA . THR A 1 101 ? -0.603 4.679 12.743 1.00 96.94 101 THR A CA 1
ATOM 804 C C . THR A 1 101 ? -0.776 3.421 11.889 1.00 96.94 101 THR A C 1
ATOM 806 O O . THR A 1 101 ? -1.153 2.374 12.410 1.00 96.94 101 THR A O 1
ATOM 809 N N . LEU A 1 102 ? -0.422 3.462 10.600 1.00 97.62 102 LEU A N 1
ATOM 810 C CA . LEU A 1 102 ? -0.431 2.279 9.736 1.00 97.62 102 LEU A CA 1
ATOM 811 C C . LEU A 1 102 ? 0.563 1.200 10.198 1.00 97.62 102 LEU A C 1
ATOM 813 O O . LEU A 1 102 ? 0.246 0.009 10.155 1.00 97.62 102 LEU A O 1
ATOM 817 N N . ARG A 1 103 ? 1.756 1.591 10.670 1.00 96.62 103 ARG A N 1
ATOM 818 C CA . ARG A 1 103 ? 2.726 0.648 11.258 1.00 96.62 103 ARG A CA 1
ATOM 819 C C . ARG A 1 103 ? 2.188 0.000 12.532 1.00 96.62 103 ARG A C 1
ATOM 821 O O . ARG A 1 103 ? 2.349 -1.201 12.714 1.00 96.62 103 ARG A O 1
ATOM 828 N N . GLU A 1 104 ? 1.523 0.766 13.389 1.00 95.12 104 GLU A N 1
ATOM 829 C CA . GLU A 1 104 ? 0.894 0.257 14.612 1.00 95.12 104 GLU A CA 1
ATOM 830 C C . GLU A 1 104 ? -0.262 -0.702 14.292 1.00 95.12 104 GLU A C 1
ATOM 832 O O . GLU A 1 104 ? -0.326 -1.797 14.853 1.00 95.12 104 GLU A O 1
ATOM 837 N N . LEU A 1 105 ? -1.118 -0.353 13.325 1.00 95.38 105 LEU A N 1
ATOM 838 C CA . LEU A 1 105 ? -2.155 -1.246 12.798 1.00 95.38 105 LEU A CA 1
ATOM 839 C C . LEU A 1 105 ? -1.549 -2.535 12.234 1.00 95.38 105 LEU A C 1
ATOM 841 O O . LEU A 1 105 ? -2.044 -3.621 12.521 1.00 95.38 105 LEU A O 1
ATOM 845 N N . SER A 1 106 ? -0.422 -2.439 11.525 1.00 95.94 106 SER A N 1
ATOM 846 C CA . SER A 1 106 ? 0.318 -3.592 10.991 1.00 95.94 106 SER A CA 1
ATOM 847 C C . SER A 1 106 ? 0.860 -4.544 12.064 1.00 95.94 106 SER A C 1
ATOM 849 O O . SER A 1 106 ? 1.226 -5.670 11.734 1.00 95.94 106 SER A O 1
ATOM 851 N N . ASN A 1 107 ? 0.870 -4.150 13.341 1.00 94.62 107 ASN A N 1
ATOM 852 C CA . ASN A 1 107 ? 1.209 -5.037 14.455 1.00 94.62 107 ASN A CA 1
ATOM 853 C C . ASN A 1 107 ? -0.014 -5.772 15.029 1.00 94.62 107 ASN A C 1
ATOM 855 O O . ASN A 1 107 ? 0.145 -6.798 15.695 1.00 94.62 107 ASN A O 1
ATOM 859 N N . GLN A 1 108 ? -1.234 -5.301 14.756 1.00 95.25 108 GLN A N 1
ATOM 860 C CA . GLN A 1 108 ? -2.461 -5.934 15.234 1.00 95.25 108 GLN A CA 1
ATOM 861 C C . GLN A 1 108 ? -2.752 -7.217 14.448 1.00 95.25 108 GLN A C 1
ATOM 863 O O . GLN A 1 108 ? -2.731 -7.236 13.216 1.00 95.25 108 GLN A O 1
ATOM 868 N N . ARG A 1 109 ? -3.065 -8.307 15.162 1.00 95.94 109 ARG A N 1
ATOM 869 C CA . ARG A 1 109 ? -3.281 -9.638 14.565 1.00 95.94 109 ARG A CA 1
ATOM 870 C C . ARG A 1 109 ? -4.323 -9.626 13.446 1.00 95.94 109 ARG A C 1
ATOM 872 O O . ARG A 1 109 ? -4.110 -10.243 12.409 1.00 95.94 109 ARG A O 1
ATOM 879 N N . GLU A 1 110 ? -5.439 -8.942 13.664 1.00 94.44 110 GLU A N 1
ATOM 880 C CA . GLU A 1 110 ? -6.538 -8.893 12.701 1.00 94.44 110 GLU A CA 1
ATOM 881 C C . GLU A 1 110 ? -6.117 -8.199 11.400 1.00 94.44 110 GLU A C 1
ATOM 883 O O . GLU A 1 110 ? -6.266 -8.762 10.318 1.00 94.44 110 GLU A O 1
ATOM 888 N N . TYR A 1 111 ? -5.506 -7.018 11.507 1.00 97.06 111 TYR A N 1
ATOM 889 C CA . TYR A 1 111 ? -5.044 -6.274 10.343 1.00 97.06 111 TYR A CA 1
ATOM 890 C C . TYR A 1 111 ? -3.905 -7.002 9.613 1.00 97.06 111 TYR A C 1
ATOM 892 O O . TYR A 1 111 ? -3.874 -7.013 8.387 1.00 97.06 111 TYR A O 1
ATOM 900 N N . ARG A 1 112 ? -3.021 -7.714 10.329 1.00 97.62 112 ARG A N 1
ATOM 901 C CA . ARG A 1 112 ? -2.012 -8.592 9.707 1.00 97.62 112 ARG A CA 1
ATOM 902 C C . ARG A 1 112 ? -2.625 -9.685 8.837 1.00 97.62 112 ARG A C 1
ATOM 904 O O . ARG A 1 112 ? -2.098 -9.940 7.758 1.00 97.62 112 ARG A O 1
ATOM 911 N N . ASN A 1 113 ? -3.708 -10.317 9.290 1.00 97.94 113 ASN A N 1
ATOM 912 C CA . ASN A 1 113 ? -4.403 -11.334 8.496 1.00 97.94 113 ASN A CA 1
ATOM 913 C C . ASN A 1 113 ? -4.997 -10.717 7.222 1.00 97.94 113 ASN A C 1
ATOM 915 O O . ASN A 1 113 ? -4.849 -11.276 6.140 1.00 97.94 113 ASN A O 1
ATOM 919 N N . ILE A 1 114 ? -5.613 -9.535 7.338 1.00 98.19 114 ILE A N 1
ATOM 920 C CA . ILE A 1 114 ? -6.131 -8.785 6.184 1.00 98.19 114 ILE A CA 1
ATOM 921 C C . ILE A 1 114 ? -4.995 -8.459 5.211 1.00 98.19 114 ILE A C 1
ATOM 923 O O . ILE A 1 114 ? -5.096 -8.762 4.027 1.00 98.19 114 ILE A O 1
ATOM 927 N N . LEU A 1 115 ? -3.884 -7.913 5.707 1.00 98.44 115 LEU A N 1
ATOM 928 C CA . LEU A 1 115 ? -2.729 -7.550 4.893 1.00 98.44 115 LEU A CA 1
ATOM 929 C C . LEU A 1 115 ? -2.133 -8.761 4.160 1.00 98.44 115 LEU A C 1
ATOM 931 O O . LEU A 1 115 ? -1.787 -8.661 2.988 1.00 98.44 115 LEU A O 1
ATOM 935 N N . GLN A 1 116 ? -2.053 -9.924 4.813 1.00 98.50 116 GLN A N 1
ATOM 936 C CA . GLN A 1 116 ? -1.626 -11.169 4.165 1.00 98.50 116 GLN A CA 1
ATOM 937 C C . GLN A 1 116 ? -2.585 -11.604 3.051 1.00 98.50 116 GLN A C 1
ATOM 939 O O . GLN A 1 116 ? -2.124 -11.960 1.968 1.00 98.50 116 GLN A O 1
ATOM 944 N N . ASN A 1 117 ? -3.897 -11.530 3.286 1.00 98.19 117 ASN A N 1
ATOM 945 C CA . ASN A 1 117 ? -4.897 -11.868 2.274 1.00 98.19 117 ASN A CA 1
ATOM 946 C C . ASN A 1 117 ? -4.821 -10.929 1.070 1.00 98.19 117 ASN A C 1
ATOM 948 O O . ASN A 1 117 ? -4.874 -11.391 -0.065 1.00 98.19 117 ASN A O 1
ATOM 952 N N . VAL A 1 118 ? -4.655 -9.626 1.305 1.00 98.25 118 VAL A N 1
ATOM 953 C CA . VAL A 1 118 ? -4.549 -8.640 0.225 1.00 98.25 118 VAL A CA 1
ATOM 954 C C . VAL A 1 118 ? -3.254 -8.830 -0.562 1.00 98.25 118 VAL A C 1
ATOM 956 O O . VAL A 1 118 ? -3.304 -8.833 -1.784 1.00 98.25 118 VAL A O 1
ATOM 959 N N . ARG A 1 119 ? -2.117 -9.110 0.095 1.00 98.00 119 ARG A N 1
ATOM 960 C CA . ARG A 1 119 ? -0.872 -9.485 -0.604 1.00 98.00 119 ARG A CA 1
ATOM 961 C C . ARG A 1 119 ? -1.067 -10.702 -1.501 1.00 98.00 119 ARG A C 1
ATOM 963 O O . ARG A 1 119 ? -0.656 -10.671 -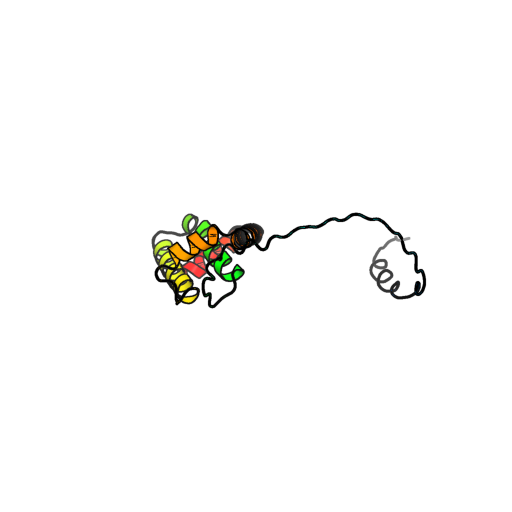2.656 1.00 98.00 119 ARG A O 1
ATOM 970 N N . ALA A 1 120 ? -1.684 -11.763 -0.977 1.00 97.94 120 ALA A N 1
ATOM 971 C CA . ALA A 1 120 ? -1.941 -12.982 -1.739 1.00 97.94 120 ALA A CA 1
ATOM 972 C C . ALA A 1 120 ? -2.899 -12.730 -2.913 1.00 97.94 120 ALA A C 1
ATOM 974 O O . ALA A 1 120 ? -2.671 -13.235 -4.008 1.00 97.94 120 ALA A O 1
ATOM 975 N N . TRP A 1 121 ? -3.933 -11.913 -2.700 1.00 95.19 121 TRP A N 1
ATOM 976 C CA . TRP A 1 121 ? -4.872 -11.516 -3.743 1.00 95.19 121 TRP A CA 1
ATOM 977 C C . TRP A 1 121 ? -4.175 -10.716 -4.849 1.00 95.19 121 TRP A C 1
ATOM 979 O O . TRP A 1 121 ? -4.253 -11.106 -6.009 1.00 95.19 121 TRP A O 1
ATOM 989 N N . THR A 1 122 ? -3.411 -9.675 -4.509 1.00 94.25 122 THR A N 1
ATOM 990 C CA . THR A 1 122 ? -2.640 -8.888 -5.486 1.00 94.25 122 THR A CA 1
ATOM 991 C C . THR A 1 122 ? -1.620 -9.758 -6.223 1.00 94.25 122 THR A C 1
ATOM 993 O O . THR A 1 122 ? -1.512 -9.682 -7.441 1.00 94.25 122 THR A O 1
ATOM 996 N N . ALA A 1 123 ? -0.935 -10.669 -5.529 1.00 93.25 123 ALA A N 1
ATOM 997 C CA . ALA A 1 123 ? 0.005 -11.604 -6.150 1.00 93.25 123 ALA A CA 1
ATOM 998 C C . ALA A 1 123 ? -0.655 -12.650 -7.069 1.00 93.25 123 ALA A C 1
ATOM 1000 O O . ALA A 1 123 ? 0.054 -13.320 -7.816 1.00 93.25 123 ALA A O 1
ATOM 1001 N N . SER A 1 124 ? -1.983 -12.810 -7.022 1.00 95.00 124 SER A N 1
ATOM 1002 C CA . SER A 1 124 ? -2.702 -13.742 -7.899 1.00 95.00 124 SER A CA 1
ATOM 1003 C C . SER A 1 124 ? -2.939 -13.188 -9.311 1.00 95.00 124 SER A C 1
ATOM 1005 O O . SER A 1 124 ? -3.233 -13.962 -10.221 1.00 95.00 124 SER A O 1
ATOM 1007 N N . TYR A 1 125 ? -2.767 -11.876 -9.506 1.00 92.81 125 TYR A N 1
ATOM 1008 C CA . TYR A 1 125 ? -2.868 -11.222 -10.810 1.00 92.81 125 TYR A CA 1
ATOM 1009 C C . TYR A 1 125 ? -1.561 -11.313 -11.613 1.00 92.81 125 TYR A C 1
ATOM 1011 O O . TYR A 1 125 ? -0.471 -11.326 -11.026 1.00 92.81 125 TYR A O 1
ATOM 1019 N N . PRO A 1 126 ? -1.644 -11.319 -12.957 1.00 94.38 126 PRO A N 1
ATOM 1020 C CA . PRO A 1 126 ? -0.484 -11.186 -13.830 1.00 94.38 126 PRO A CA 1
ATOM 1021 C C . PRO A 1 126 ? 0.396 -9.976 -13.476 1.00 94.38 126 PRO A C 1
ATOM 1023 O O . PRO A 1 126 ? -0.071 -8.922 -13.035 1.00 94.38 126 PRO A O 1
ATOM 1026 N N . ALA A 1 127 ? 1.709 -10.123 -13.663 1.00 91.12 127 ALA A N 1
ATOM 1027 C CA . ALA A 1 127 ? 2.677 -9.100 -13.266 1.00 91.12 127 ALA A CA 1
ATOM 1028 C C . ALA A 1 127 ? 2.498 -7.773 -14.026 1.00 91.12 127 ALA A C 1
ATOM 1030 O O . ALA A 1 127 ? 2.764 -6.705 -13.475 1.00 91.12 127 ALA A O 1
ATOM 1031 N N . ASP A 1 128 ? 2.056 -7.829 -15.280 1.00 91.69 128 ASP A N 1
ATOM 1032 C CA . ASP A 1 128 ? 1.739 -6.672 -16.113 1.00 91.69 128 ASP A CA 1
ATOM 1033 C C . ASP A 1 128 ? 0.487 -5.925 -15.632 1.00 91.69 128 ASP A C 1
ATOM 1035 O O . ASP A 1 128 ? 0.508 -4.693 -15.603 1.00 91.69 128 ASP A O 1
ATOM 1039 N N . GLU A 1 129 ? -0.541 -6.631 -15.156 1.00 91.44 129 GLU A N 1
ATOM 1040 C CA . GLU A 1 129 ? -1.722 -6.010 -14.537 1.00 91.44 129 GLU A CA 1
ATOM 1041 C C . GLU A 1 129 ? -1.359 -5.280 -13.234 1.00 91.44 129 GLU A C 1
ATOM 1043 O O . GLU A 1 129 ? -1.670 -4.099 -13.064 1.00 91.44 129 GLU A O 1
ATOM 1048 N N . ASN A 1 130 ? -0.598 -5.928 -12.346 1.00 89.62 130 ASN A N 1
ATOM 1049 C CA . ASN A 1 130 ? -0.098 -5.285 -11.125 1.00 89.62 130 ASN A CA 1
ATOM 1050 C C . ASN A 1 130 ? 0.785 -4.065 -11.430 1.00 89.62 130 ASN A C 1
ATOM 1052 O O . ASN A 1 130 ? 0.725 -3.041 -10.745 1.00 89.62 130 ASN A O 1
ATOM 1056 N N . ARG A 1 131 ? 1.599 -4.147 -12.487 1.00 92.88 131 ARG A N 1
ATOM 1057 C CA . ARG A 1 131 ? 2.444 -3.040 -12.943 1.00 92.88 131 ARG A CA 1
ATOM 1058 C C . ARG A 1 131 ? 1.617 -1.872 -13.489 1.00 92.88 131 ARG A C 1
ATOM 1060 O O . ARG A 1 131 ? 1.985 -0.723 -13.240 1.00 92.88 131 ARG A O 1
ATOM 1067 N N . ALA A 1 132 ? 0.515 -2.140 -14.191 1.00 95.00 132 ALA A N 1
ATOM 1068 C CA . ALA A 1 132 ? -0.396 -1.104 -14.674 1.00 95.00 132 ALA A CA 1
ATOM 1069 C C . ALA A 1 132 ? -1.015 -0.309 -13.512 1.00 95.00 132 ALA A C 1
ATOM 1071 O O . ALA A 1 132 ? -0.976 0.922 -13.541 1.00 95.00 132 ALA A O 1
ATOM 1072 N N . LEU A 1 133 ? -1.456 -0.993 -12.447 1.00 93.62 133 LEU A N 1
ATOM 1073 C CA . LEU A 1 133 ? -1.966 -0.346 -11.228 1.00 93.62 133 LEU A CA 1
ATOM 1074 C C . LEU A 1 133 ? -0.937 0.607 -10.607 1.00 93.62 133 LEU A C 1
ATOM 1076 O O . LEU A 1 133 ? -1.270 1.721 -10.206 1.00 93.62 133 LEU A O 1
ATOM 1080 N N . CYS A 1 134 ? 0.336 0.208 -10.568 1.00 96.69 134 CYS A N 1
ATOM 1081 C CA . CYS A 1 134 ? 1.403 1.063 -10.052 1.00 96.69 134 CYS A CA 1
ATOM 1082 C C . CYS A 1 134 ? 1.595 2.340 -10.877 1.00 96.69 134 CYS A C 1
ATOM 1084 O O . CYS A 1 134 ? 1.836 3.409 -10.311 1.00 96.69 134 CYS A O 1
ATOM 1086 N N . TYR A 1 135 ? 1.495 2.246 -12.205 1.00 97.31 135 TYR A N 1
ATOM 1087 C CA . TYR A 1 135 ? 1.592 3.413 -13.081 1.00 97.31 135 TYR A CA 1
ATOM 1088 C C . TYR A 1 135 ? 0.395 4.339 -12.952 1.00 97.31 135 TYR A C 1
ATOM 1090 O O . TYR A 1 135 ? 0.580 5.554 -12.888 1.00 97.31 135 TYR A O 1
ATOM 1098 N N . GLU A 1 136 ? -0.806 3.780 -12.864 1.00 95.75 136 GLU A N 1
ATOM 1099 C CA . GLU A 1 136 ? -2.019 4.556 -12.647 1.0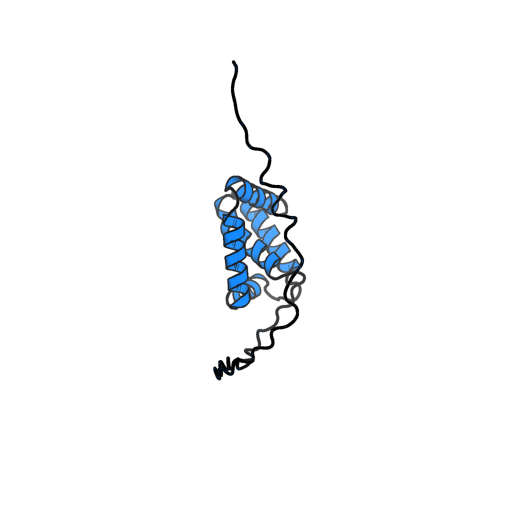0 95.75 136 GLU A CA 1
ATOM 1100 C C . GLU A 1 136 ? -1.958 5.308 -11.316 1.00 95.75 136 GLU A C 1
ATOM 1102 O O . GLU A 1 136 ? -2.126 6.528 -11.283 1.00 95.75 136 GLU A O 1
ATOM 1107 N N . PHE A 1 137 ? -1.595 4.621 -10.232 1.00 96.31 137 PHE A N 1
ATOM 1108 C CA . PHE A 1 137 ? -1.478 5.241 -8.916 1.00 96.31 137 PHE A CA 1
ATOM 1109 C C . PHE A 1 137 ? -0.392 6.329 -8.882 1.00 96.31 137 PHE A C 1
ATOM 1111 O O . PHE A 1 137 ? -0.592 7.404 -8.317 1.00 96.31 137 PHE A O 1
ATOM 1118 N N . ALA A 1 138 ? 0.743 6.107 -9.554 1.00 96.62 138 ALA A N 1
ATOM 1119 C CA . ALA A 1 138 ? 1.788 7.119 -9.705 1.00 96.62 138 ALA A CA 1
ATOM 1120 C C . ALA A 1 138 ? 1.361 8.323 -10.568 1.00 96.62 138 ALA A C 1
ATOM 1122 O O . ALA A 1 138 ? 1.975 9.382 -10.468 1.00 96.62 138 ALA A O 1
ATOM 1123 N N . ASN A 1 139 ? 0.325 8.205 -11.400 1.00 94.06 139 ASN A N 1
ATOM 1124 C CA . ASN A 1 139 ? -0.220 9.326 -12.171 1.00 94.06 139 ASN A CA 1
ATOM 1125 C C . ASN A 1 139 ? -1.243 10.154 -11.380 1.00 94.06 139 ASN A C 1
ATOM 1127 O O . ASN A 1 139 ? -1.532 11.281 -11.769 1.00 94.06 139 ASN A O 1
ATOM 1131 N N . MET A 1 140 ? -1.744 9.643 -10.250 1.00 87.44 140 MET A N 1
ATOM 1132 C CA . MET A 1 140 ? -2.595 10.406 -9.327 1.00 87.44 140 MET A CA 1
ATOM 1133 C C . MET A 1 140 ? -1.799 11.400 -8.469 1.00 87.44 140 MET A C 1
ATOM 1135 O O . MET A 1 140 ? -2.409 12.184 -7.746 1.00 87.44 140 MET A O 1
ATOM 1139 N N . GLY A 1 141 ? -0.461 11.311 -8.502 1.00 74.62 141 GLY A N 1
ATOM 1140 C CA . GLY A 1 141 ? 0.536 11.985 -7.660 1.00 74.62 141 GLY A CA 1
ATOM 1141 C C . GLY A 1 141 ? 0.738 13.472 -7.877 1.00 74.62 141 GLY A C 1
ATOM 1142 O O . GLY A 1 141 ? 1.032 13.902 -9.003 1.00 74.62 141 GLY A O 1
#

Organism: NCBI:txid1122245